Protein AF-A0A924Z5X7-F1 (afdb_monomer)

Radius of gyration: 19.56 Å; Cα contacts (8 Å, |Δi|>4): 222; chains: 1; bounding box: 70×32×40 Å

Mean predicted aligned error: 8.9 Å

Nearest PDB structures (foldseek):
  4w64-assembly1_A  TM=9.035E-01  e=1.026E-09  Acinetobacter baumannii AB0057
  4tv4-assembly1_B-2  TM=9.424E-01  e=2.338E-09  Burkholderia pseudomallei 1710b
  4tv4-assembly1_C-2  TM=9.479E-01  e=3.434E-09  Burkholderia pseudomallei 1710b
  4tv4-assembly1_A-2  TM=9.385E-01  e=3.628E-09  Burkholderia pseudomallei 1710b
  7fcf-assembly1_D  TM=8.721E-01  e=1.360E-07  Chromobacterium haemolyticum

Structure (mmCIF, N/CA/C/O backbone):
data_AF-A0A924Z5X7-F1
#
_entry.id   AF-A0A924Z5X7-F1
#
loop_
_atom_site.group_PDB
_atom_site.id
_atom_site.type_symbol
_atom_site.label_atom_id
_atom_site.label_alt_id
_atom_site.label_comp_id
_atom_site.label_asym_id
_atom_site.label_entity_id
_atom_site.label_seq_id
_atom_site.pdbx_PDB_ins_code
_atom_site.Cartn_x
_atom_site.Cartn_y
_atom_site.Cartn_z
_atom_site.occupancy
_atom_site.B_iso_or_equiv
_atom_site.auth_seq_id
_atom_site.auth_comp_id
_atom_site.auth_asym_id
_atom_site.auth_atom_id
_atom_site.pdbx_PDB_model_num
ATOM 1 N N . MET A 1 1 ? -55.134 -5.868 9.686 1.00 41.81 1 MET A N 1
ATOM 2 C CA . MET A 1 1 ? -54.488 -6.948 8.909 1.00 41.81 1 MET A CA 1
ATOM 3 C C . MET A 1 1 ? -53.255 -6.354 8.235 1.00 41.81 1 MET A C 1
ATOM 5 O O . MET A 1 1 ? -53.418 -5.429 7.451 1.00 41.81 1 MET A O 1
ATOM 9 N N . LEU A 1 2 ? -52.047 -6.784 8.615 1.00 45.84 2 LEU A N 1
ATOM 10 C CA . LEU A 1 2 ? -50.786 -6.358 7.991 1.00 45.84 2 LEU A CA 1
ATOM 11 C C . LEU A 1 2 ? -50.637 -6.995 6.600 1.00 45.84 2 LEU A C 1
ATOM 13 O O . LEU A 1 2 ? -50.974 -8.163 6.432 1.00 45.84 2 LEU A O 1
ATOM 17 N N . SER A 1 3 ? -50.031 -6.278 5.651 1.00 39.44 3 SER A N 1
ATOM 18 C CA . SER A 1 3 ? -49.254 -6.909 4.578 1.00 39.44 3 SER A CA 1
ATOM 19 C C . SER A 1 3 ? -48.003 -6.080 4.286 1.00 39.44 3 SER A C 1
ATOM 21 O O . SER A 1 3 ? -48.056 -4.907 3.930 1.00 39.44 3 SER A O 1
ATOM 23 N N . SER A 1 4 ? -46.865 -6.717 4.537 1.00 57.62 4 SER A N 1
ATOM 24 C CA . SER A 1 4 ? -45.502 -6.265 4.300 1.00 57.62 4 SER A CA 1
ATOM 25 C C . SER A 1 4 ? -44.921 -7.094 3.160 1.00 57.62 4 SER A C 1
ATOM 27 O O . SER A 1 4 ? -44.759 -8.296 3.350 1.00 57.62 4 SER A O 1
ATOM 29 N N . SER A 1 5 ? -44.577 -6.487 2.021 1.00 45.59 5 SER A N 1
ATOM 30 C CA . SER A 1 5 ? -43.643 -7.068 1.035 1.00 45.59 5 SER A CA 1
ATOM 31 C C . SER A 1 5 ? -43.534 -6.178 -0.205 1.00 45.59 5 SER A C 1
ATOM 33 O O . SER A 1 5 ? -44.489 -6.058 -0.966 1.00 45.59 5 SER A O 1
ATOM 35 N N . GLY A 1 6 ? -42.360 -5.583 -0.420 1.00 41.44 6 GLY A N 1
ATOM 36 C CA . GLY A 1 6 ? -42.055 -4.766 -1.598 1.00 41.44 6 GLY A CA 1
ATOM 37 C C . GLY A 1 6 ? -40.621 -4.245 -1.569 1.00 41.44 6 GLY A C 1
ATOM 38 O O . GLY A 1 6 ? -40.399 -3.057 -1.399 1.00 41.44 6 GLY A O 1
ATOM 39 N N . SER A 1 7 ? -39.688 -5.197 -1.630 1.00 43.56 7 SER A N 1
ATOM 40 C CA . SER A 1 7 ? -38.218 -5.140 -1.677 1.00 43.56 7 SER A CA 1
ATOM 41 C C . SER A 1 7 ? -37.539 -3.801 -1.994 1.00 43.56 7 SER A C 1
ATOM 43 O O . SER A 1 7 ? -37.806 -3.170 -3.015 1.00 43.56 7 SER A O 1
ATOM 45 N N . GLY A 1 8 ? -36.558 -3.472 -1.147 1.00 48.28 8 GLY A N 1
ATOM 46 C CA . GLY A 1 8 ? -35.698 -2.298 -1.219 1.00 48.28 8 GLY A CA 1
ATOM 47 C C . GLY A 1 8 ? -35.090 -2.044 -2.597 1.00 48.28 8 GLY A C 1
ATOM 48 O O . GLY A 1 8 ? -34.437 -2.898 -3.198 1.00 48.28 8 GLY A O 1
ATOM 49 N N . ALA A 1 9 ? -35.311 -0.821 -3.062 1.00 46.47 9 ALA A N 1
ATOM 50 C CA . ALA A 1 9 ? -34.741 -0.262 -4.266 1.00 46.47 9 ALA A CA 1
ATOM 51 C C . ALA A 1 9 ? -33.205 -0.218 -4.175 1.00 46.47 9 ALA A C 1
ATOM 53 O O . ALA A 1 9 ? -32.642 0.449 -3.313 1.00 46.47 9 ALA A O 1
ATOM 54 N N . GLY A 1 10 ? -32.545 -0.921 -5.098 1.00 46.50 10 GLY A N 1
ATOM 55 C CA . GLY A 1 10 ? -31.219 -0.568 -5.605 1.00 46.50 10 GLY A CA 1
ATOM 56 C C . GLY A 1 10 ? -30.063 -0.599 -4.606 1.00 46.50 10 GLY A C 1
ATOM 57 O O . GLY A 1 10 ? -29.457 0.434 -4.339 1.00 46.50 10 GLY A O 1
ATOM 58 N N . ALA A 1 11 ? -29.665 -1.786 -4.140 1.00 52.78 11 ALA A N 1
ATOM 59 C CA . ALA A 1 11 ? -28.345 -1.969 -3.534 1.00 52.78 11 ALA A CA 1
ATOM 60 C C . ALA A 1 11 ? -27.258 -1.854 -4.623 1.00 52.78 11 ALA A C 1
ATOM 62 O O . ALA A 1 11 ? -26.783 -2.856 -5.161 1.00 52.78 11 ALA A O 1
ATOM 63 N N . GLY A 1 12 ? -26.907 -0.623 -5.004 1.00 58.44 12 GLY A N 1
ATOM 64 C CA . GLY A 1 12 ? -25.770 -0.358 -5.878 1.00 58.44 12 GLY A CA 1
ATOM 65 C C . GLY A 1 12 ? -24.515 -0.982 -5.271 1.00 58.44 12 GLY A C 1
ATOM 66 O O . GLY A 1 12 ? -24.140 -0.661 -4.145 1.00 58.44 12 GLY A O 1
ATOM 67 N N . LYS A 1 13 ? -23.885 -1.919 -5.986 1.00 66.12 13 LYS A N 1
ATOM 68 C CA . LYS A 1 13 ? -22.605 -2.489 -5.555 1.00 66.12 13 LYS A CA 1
ATOM 69 C C . LYS A 1 13 ? -21.551 -1.391 -5.651 1.00 66.12 13 LYS A C 1
ATOM 71 O O . LYS A 1 13 ? -21.412 -0.769 -6.703 1.00 66.12 13 LYS A O 1
ATOM 76 N N . VAL A 1 14 ? -20.823 -1.149 -4.565 1.00 72.50 14 VAL A N 1
ATOM 77 C CA . VAL A 1 14 ? -19.714 -0.194 -4.581 1.00 72.50 14 VAL A CA 1
ATOM 78 C C . VAL A 1 14 ? -18.612 -0.731 -5.499 1.00 72.50 14 VAL A C 1
ATOM 80 O O . VAL A 1 14 ? -18.167 -1.867 -5.343 1.00 72.50 14 VAL A O 1
ATOM 83 N N . ASN A 1 15 ? -18.187 0.064 -6.483 1.00 76.50 15 ASN A N 1
ATOM 84 C CA . ASN A 1 15 ? -17.026 -0.260 -7.308 1.00 76.50 15 ASN A CA 1
ATOM 85 C C . ASN A 1 15 ? -15.796 0.437 -6.722 1.00 76.50 15 ASN A C 1
ATOM 87 O O . ASN A 1 15 ? -15.557 1.617 -6.993 1.00 76.50 15 ASN A O 1
ATOM 91 N N . LEU A 1 16 ? -15.048 -0.279 -5.883 1.00 83.25 16 LEU A N 1
ATOM 92 C CA . LEU A 1 16 ? -13.813 0.249 -5.318 1.00 83.25 16 LEU A CA 1
ATOM 93 C C . LEU A 1 16 ? -12.720 0.272 -6.384 1.00 83.25 16 LEU A C 1
ATOM 95 O O . LEU A 1 16 ? -12.434 -0.735 -7.030 1.00 83.25 16 LEU A O 1
ATOM 99 N N . GLN A 1 17 ? -12.109 1.440 -6.555 1.00 90.06 17 GLN A N 1
ATOM 100 C CA . GLN A 1 17 ? -10.997 1.606 -7.479 1.00 90.06 17 GLN A CA 1
ATOM 101 C C . GLN A 1 17 ? -9.732 0.916 -6.936 1.00 90.06 17 GLN A C 1
ATOM 103 O O . GLN A 1 17 ? -9.575 0.781 -5.712 1.00 90.06 17 GLN A O 1
ATOM 108 N N . PRO A 1 18 ? -8.809 0.502 -7.825 1.00 91.69 18 PRO A N 1
ATOM 109 C CA . PRO A 1 18 ? -7.471 0.097 -7.422 1.00 91.69 18 PRO A CA 1
ATOM 110 C C . PRO A 1 18 ? -6.814 1.177 -6.564 1.00 91.69 18 PRO A C 1
ATOM 112 O O . PRO A 1 18 ? -7.009 2.374 -6.780 1.00 91.69 18 PRO A O 1
ATOM 115 N N . PHE A 1 19 ? -6.011 0.759 -5.594 1.00 93.25 19 PHE A N 1
ATOM 116 C CA . PHE A 1 19 ? -5.247 1.691 -4.784 1.00 93.25 19 PHE A CA 1
ATOM 117 C C . PHE A 1 19 ? -4.044 2.181 -5.590 1.00 93.25 19 PHE A C 1
ATOM 119 O O . PHE A 1 19 ? -3.181 1.386 -5.963 1.00 93.25 19 PHE A O 1
ATOM 126 N N . GLN A 1 20 ? -4.002 3.479 -5.870 1.00 94.38 20 GLN A N 1
ATOM 127 C CA . GLN A 1 20 ? -2.961 4.101 -6.682 1.00 94.38 20 GLN A CA 1
ATOM 128 C C . GLN A 1 20 ? -2.003 4.894 -5.804 1.00 94.38 20 GLN A C 1
ATOM 130 O O . GLN A 1 20 ? -2.433 5.656 -4.936 1.00 94.38 20 GLN A O 1
ATOM 135 N N . PHE A 1 21 ? -0.704 4.732 -6.035 1.00 93.25 21 PHE A N 1
ATOM 136 C CA . PHE A 1 21 ? 0.310 5.514 -5.340 1.00 93.25 21 PHE A CA 1
ATOM 137 C C . PHE A 1 21 ? 1.532 5.773 -6.217 1.00 93.25 21 PHE A C 1
ATOM 139 O O . PHE A 1 21 ? 1.795 5.068 -7.193 1.00 93.25 21 PHE A O 1
ATOM 146 N N . MET A 1 22 ? 2.278 6.805 -5.833 1.00 93.62 22 MET A N 1
ATOM 147 C CA . MET A 1 22 ? 3.538 7.187 -6.453 1.00 93.62 22 MET A CA 1
ATOM 148 C C . MET A 1 22 ? 4.646 7.105 -5.412 1.00 93.62 22 MET A C 1
ATOM 150 O O . MET A 1 22 ? 4.450 7.503 -4.262 1.00 93.62 22 MET A O 1
ATOM 154 N N . MET A 1 23 ? 5.809 6.597 -5.801 1.00 92.12 23 MET A N 1
ATOM 155 C CA . MET A 1 23 ? 6.978 6.532 -4.928 1.00 92.12 23 M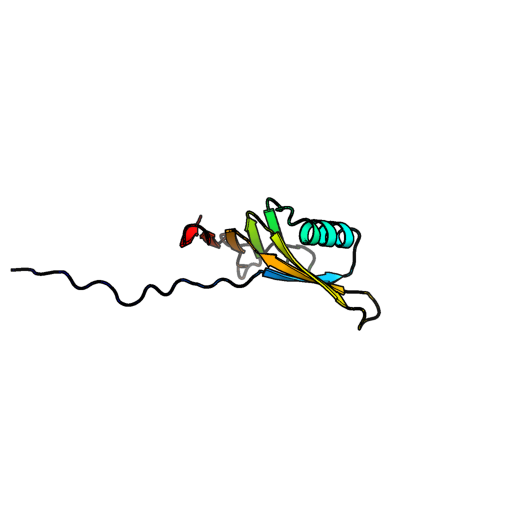ET A CA 1
ATOM 156 C C . MET A 1 23 ? 8.260 6.838 -5.701 1.00 92.12 23 MET A C 1
ATOM 158 O O . MET A 1 23 ? 8.356 6.482 -6.873 1.00 92.12 23 MET A O 1
ATOM 162 N N . PRO A 1 24 ? 9.276 7.452 -5.074 1.00 93.12 24 PRO A N 1
ATOM 163 C CA . PRO A 1 24 ? 10.599 7.523 -5.678 1.00 93.12 24 PRO A CA 1
ATOM 164 C C . PRO A 1 24 ? 11.117 6.118 -5.987 1.00 93.12 24 PRO A C 1
ATOM 166 O O . PRO A 1 24 ? 10.926 5.189 -5.191 1.00 93.12 24 PRO A O 1
ATOM 169 N N . THR A 1 25 ? 11.809 5.980 -7.115 1.00 91.69 25 THR A N 1
ATOM 170 C CA . THR A 1 25 ? 12.423 4.708 -7.497 1.00 91.69 25 THR A CA 1
ATOM 171 C C . THR A 1 25 ? 13.365 4.245 -6.394 1.00 91.69 25 THR A C 1
ATOM 173 O O . THR A 1 25 ? 14.195 5.001 -5.885 1.00 91.69 25 THR A O 1
ATOM 176 N N . SER A 1 26 ? 13.229 2.986 -5.993 1.00 92.81 26 SER A N 1
ATOM 177 C CA . SER A 1 26 ? 13.986 2.413 -4.887 1.00 92.81 26 SER A CA 1
ATOM 178 C C . SER A 1 26 ? 14.348 0.956 -5.163 1.00 92.81 26 SER A C 1
ATOM 180 O O . SER A 1 26 ? 13.963 0.360 -6.165 1.00 92.81 26 SER A O 1
ATOM 182 N N . LYS A 1 27 ? 15.045 0.319 -4.218 1.00 93.06 27 LYS A N 1
ATOM 183 C CA . LYS A 1 27 ? 15.347 -1.121 -4.285 1.00 93.06 27 LYS A CA 1
ATOM 184 C C . LYS A 1 27 ? 14.090 -2.007 -4.337 1.00 93.06 27 LYS A C 1
ATOM 186 O O . LYS A 1 27 ? 14.201 -3.188 -4.663 1.00 93.06 27 LYS A O 1
ATOM 191 N N . ALA A 1 28 ? 12.917 -1.474 -3.988 1.00 92.00 28 ALA A N 1
ATOM 192 C CA . ALA A 1 28 ? 11.650 -2.192 -4.093 1.00 92.00 28 ALA A CA 1
ATOM 193 C C . ALA A 1 28 ? 11.100 -2.225 -5.529 1.00 92.00 28 ALA A C 1
ATOM 195 O O . ALA A 1 28 ? 10.395 -3.172 -5.872 1.00 92.00 28 ALA A O 1
ATOM 196 N N . SER A 1 29 ? 11.452 -1.256 -6.377 1.00 93.00 29 SER A N 1
ATOM 197 C CA . SER A 1 29 ? 10.863 -1.072 -7.709 1.00 93.00 29 SER A CA 1
ATOM 198 C C . SER A 1 29 ? 11.003 -2.299 -8.616 1.00 93.00 29 SER A C 1
ATOM 200 O O . SER A 1 29 ? 9.983 -2.766 -9.118 1.00 93.00 29 SER A O 1
ATOM 202 N N . PRO A 1 30 ? 12.185 -2.945 -8.743 1.00 93.62 30 PRO A N 1
ATOM 203 C CA . PRO A 1 30 ? 12.313 -4.151 -9.566 1.00 93.62 30 PRO A CA 1
ATOM 204 C C . PRO A 1 30 ? 11.489 -5.334 -9.036 1.00 93.62 30 PRO A C 1
ATOM 206 O O . PRO A 1 30 ? 11.019 -6.163 -9.811 1.00 93.62 30 PRO A O 1
ATOM 209 N N . LYS A 1 31 ? 11.290 -5.417 -7.712 1.00 94.06 31 LYS A N 1
ATOM 210 C CA . LYS A 1 31 ? 10.480 -6.476 -7.090 1.00 94.06 31 LYS A CA 1
ATOM 211 C C . LYS A 1 31 ? 8.992 -6.252 -7.332 1.00 94.06 31 LYS A C 1
ATOM 213 O O . LYS A 1 31 ? 8.276 -7.212 -7.588 1.00 94.06 31 LYS A O 1
ATOM 218 N N . LEU A 1 32 ? 8.540 -5.001 -7.266 1.00 92.56 32 LEU A N 1
ATOM 219 C CA . LEU A 1 32 ? 7.158 -4.624 -7.566 1.00 92.56 32 LEU A CA 1
ATOM 220 C C . LEU A 1 32 ? 6.843 -4.812 -9.053 1.00 92.56 32 LEU A C 1
ATOM 222 O O . LEU A 1 32 ? 5.795 -5.361 -9.382 1.00 92.56 32 LEU A O 1
ATOM 226 N N . PHE A 1 33 ? 7.782 -4.450 -9.931 1.00 93.12 33 PHE A N 1
ATOM 227 C CA . PHE A 1 33 ? 7.707 -4.751 -11.358 1.00 93.12 33 PHE A CA 1
ATOM 228 C C . PHE A 1 33 ? 7.564 -6.257 -11.605 1.00 93.12 33 PHE A C 1
ATOM 230 O O . PHE A 1 33 ? 6.638 -6.676 -12.294 1.00 93.12 33 PHE A O 1
ATOM 237 N N . LEU A 1 34 ? 8.426 -7.083 -10.999 1.00 94.62 34 LEU A N 1
ATOM 238 C CA . LEU A 1 34 ? 8.358 -8.535 -11.166 1.00 94.62 34 LEU A CA 1
ATOM 239 C C . LEU A 1 34 ? 7.053 -9.118 -10.609 1.00 94.62 34 LEU A C 1
ATOM 241 O O . LEU A 1 34 ? 6.464 -9.989 -11.242 1.00 94.62 34 LEU A O 1
ATOM 245 N N . ALA A 1 35 ? 6.578 -8.636 -9.457 1.00 92.75 35 ALA A N 1
ATOM 246 C CA . ALA A 1 35 ? 5.304 -9.066 -8.882 1.00 92.75 35 ALA A CA 1
ATOM 247 C C . ALA A 1 35 ? 4.126 -8.760 -9.823 1.00 92.75 35 ALA A C 1
ATOM 249 O O . ALA A 1 35 ? 3.273 -9.620 -10.025 1.00 92.75 35 ALA A O 1
ATOM 250 N N . GLY A 1 36 ? 4.120 -7.583 -10.459 1.00 91.38 36 GLY A N 1
ATOM 251 C CA . GLY A 1 36 ? 3.125 -7.231 -11.475 1.00 91.38 36 GLY A CA 1
ATOM 252 C C . GLY A 1 36 ? 3.247 -8.070 -12.745 1.00 91.38 36 GLY A C 1
ATOM 253 O O . GLY A 1 36 ? 2.263 -8.646 -13.197 1.00 91.38 36 GLY A O 1
ATOM 254 N N . ALA A 1 37 ? 4.459 -8.211 -13.285 1.00 91.38 37 ALA A N 1
ATOM 255 C CA . ALA A 1 37 ? 4.710 -8.956 -14.520 1.00 91.38 37 ALA A CA 1
ATOM 256 C C . ALA A 1 37 ? 4.425 -10.462 -14.388 1.00 91.38 37 ALA A C 1
ATOM 258 O O . ALA A 1 37 ? 3.980 -11.095 -15.341 1.00 91.38 37 ALA A O 1
ATOM 259 N N . SER A 1 38 ? 4.673 -11.041 -13.211 1.00 93.44 38 SER A N 1
ATOM 260 C CA . SER A 1 38 ? 4.393 -12.454 -12.922 1.00 93.44 38 SER A CA 1
ATOM 261 C C . SER A 1 38 ? 2.962 -12.712 -12.444 1.00 93.44 38 SER A C 1
ATOM 263 O O . SER A 1 38 ? 2.560 -13.870 -12.343 1.00 93.44 38 SER A O 1
ATOM 265 N N . GLY A 1 39 ? 2.200 -11.665 -12.109 1.00 90.19 39 GLY A N 1
ATOM 266 C CA . GLY A 1 39 ? 0.900 -11.800 -11.451 1.00 90.19 39 GLY A CA 1
ATOM 267 C C . GLY A 1 39 ? 0.989 -12.430 -10.056 1.00 90.19 39 GLY A C 1
ATOM 268 O O . GLY A 1 39 ? 0.010 -13.007 -9.582 1.00 90.19 39 GLY A O 1
ATOM 269 N N . GLN A 1 40 ? 2.152 -12.367 -9.399 1.00 92.06 40 GLN A N 1
ATOM 270 C CA . GLN A 1 40 ? 2.341 -12.949 -8.075 1.00 92.06 40 GLN A CA 1
ATOM 271 C C . GLN A 1 40 ? 1.548 -12.151 -7.023 1.00 92.06 40 GLN A C 1
ATOM 273 O O . GLN A 1 40 ? 1.820 -10.962 -6.828 1.00 92.06 40 GLN A O 1
ATOM 278 N N . PRO A 1 41 ? 0.618 -12.785 -6.284 1.00 91.62 41 PRO A N 1
ATOM 279 C CA . PRO A 1 41 ? -0.121 -12.104 -5.233 1.00 91.62 41 PRO A CA 1
ATOM 280 C C . PRO A 1 41 ? 0.772 -11.799 -4.028 1.00 91.62 41 PRO A C 1
ATOM 282 O O . PRO A 1 41 ? 1.518 -12.645 -3.527 1.00 91.62 41 PRO A O 1
ATOM 285 N N . LEU A 1 42 ? 0.640 -10.579 -3.523 1.00 93.00 42 LEU A N 1
ATOM 286 C CA . LEU A 1 42 ? 1.183 -10.120 -2.256 1.00 93.00 42 LEU A CA 1
ATOM 287 C C . LEU A 1 42 ? 0.120 -10.332 -1.176 1.00 93.00 42 LEU A C 1
ATOM 289 O O . LEU A 1 42 ? -1.025 -9.923 -1.328 1.00 93.00 42 LEU A O 1
ATOM 293 N N . LYS A 1 43 ? 0.487 -10.944 -0.047 1.00 94.56 43 LYS A N 1
ATOM 294 C CA . LYS A 1 43 ? -0.484 -11.232 1.025 1.00 94.56 43 LYS A CA 1
ATOM 295 C C . LYS A 1 43 ? -1.136 -9.967 1.582 1.00 94.56 43 LYS A C 1
ATOM 297 O O . LYS A 1 43 ? -2.330 -9.957 1.874 1.00 94.56 43 LYS A O 1
ATOM 302 N N . THR A 1 44 ? -0.339 -8.918 1.772 1.00 94.44 44 THR A N 1
ATOM 303 C CA . THR A 1 44 ? -0.780 -7.698 2.450 1.00 94.44 44 THR A CA 1
ATOM 304 C C . THR A 1 44 ? 0.023 -6.498 1.963 1.00 94.44 44 THR A C 1
ATOM 306 O O . THR A 1 44 ? 1.238 -6.604 1.792 1.00 94.44 44 THR A O 1
ATOM 309 N N . ALA A 1 45 ? -0.637 -5.355 1.791 1.00 93.75 45 ALA A N 1
ATOM 310 C CA . ALA A 1 45 ? 0.010 -4.057 1.626 1.00 93.75 45 ALA A CA 1
ATOM 311 C C . ALA A 1 45 ? -0.565 -3.075 2.650 1.00 93.75 45 ALA A C 1
ATOM 313 O O . ALA A 1 45 ? -1.782 -2.976 2.793 1.00 93.75 45 ALA A O 1
ATOM 314 N N . THR A 1 46 ? 0.303 -2.358 3.362 1.00 95.00 46 THR A N 1
ATOM 315 C CA . THR A 1 46 ? -0.109 -1.416 4.408 1.00 95.00 46 THR A CA 1
ATOM 316 C C . THR A 1 46 ? 0.446 -0.034 4.107 1.00 95.00 46 THR A C 1
ATOM 318 O O . THR A 1 46 ? 1.663 0.145 4.072 1.00 95.00 46 THR A O 1
ATOM 321 N N . LEU A 1 47 ? -0.441 0.942 3.920 1.00 93.50 47 LEU A N 1
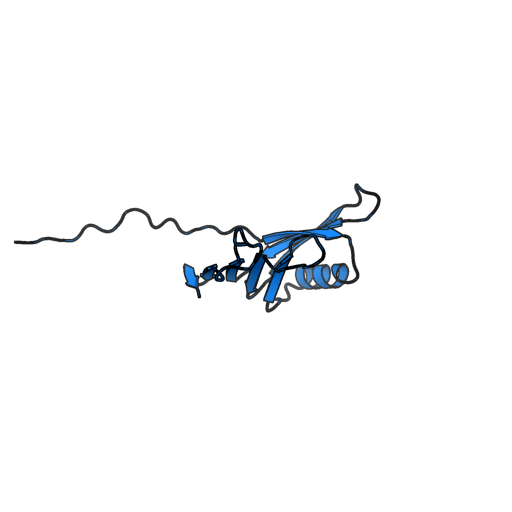ATOM 322 C CA . LEU A 1 47 ? -0.087 2.355 3.932 1.00 93.50 47 LEU A CA 1
ATOM 323 C C . LEU A 1 47 ? -0.219 2.867 5.361 1.00 93.50 47 LEU A C 1
ATOM 325 O O . LEU A 1 47 ? -1.294 2.772 5.945 1.00 93.50 47 LEU A O 1
ATOM 329 N N . THR A 1 48 ? 0.843 3.462 5.890 1.00 92.38 48 THR A N 1
ATOM 330 C CA . THR A 1 48 ? 0.823 4.116 7.198 1.00 92.38 48 THR A CA 1
ATOM 331 C C . THR A 1 48 ? 1.188 5.581 7.027 1.00 92.38 48 THR A C 1
ATOM 333 O O . THR A 1 48 ? 2.305 5.904 6.621 1.00 92.38 48 THR A O 1
ATOM 336 N N . CYS A 1 49 ? 0.267 6.471 7.377 1.00 89.44 49 CYS A N 1
ATOM 337 C CA . CYS A 1 49 ? 0.498 7.906 7.394 1.00 89.44 49 CYS A CA 1
ATOM 338 C C . CYS A 1 49 ? 0.785 8.365 8.823 1.00 89.44 49 CYS A C 1
ATOM 340 O O . CYS A 1 49 ? 0.063 8.042 9.774 1.00 89.44 49 CYS A O 1
ATOM 342 N N . ARG A 1 50 ? 1.858 9.143 8.963 1.00 88.75 50 ARG A N 1
ATOM 343 C CA . ARG A 1 50 ? 2.322 9.685 10.239 1.00 88.75 50 ARG A CA 1
ATOM 344 C C . ARG A 1 50 ? 2.309 11.202 10.205 1.00 88.75 50 ARG A C 1
ATOM 346 O O . ARG A 1 50 ? 2.580 11.805 9.170 1.00 88.75 50 ARG A O 1
ATOM 353 N N . GLN A 1 51 ? 2.003 11.804 11.344 1.00 83.06 51 GLN A N 1
ATOM 354 C CA . GLN A 1 51 ? 2.059 13.250 11.514 1.00 83.06 51 GLN A CA 1
ATOM 355 C C . GLN A 1 51 ? 3.522 13.718 11.525 1.00 83.06 51 GLN A C 1
ATOM 357 O O . GLN A 1 51 ? 4.400 13.021 12.043 1.00 83.06 51 GLN A O 1
ATOM 362 N N . SER A 1 52 ? 3.792 14.890 10.951 1.00 74.38 52 SER A N 1
ATOM 363 C CA . SER A 1 52 ? 5.117 15.509 10.990 1.00 74.38 52 SER A CA 1
ATOM 364 C C . SER A 1 52 ? 5.422 16.061 12.391 1.00 74.38 52 SER A C 1
ATOM 366 O O . SER A 1 52 ? 4.533 16.538 13.093 1.00 74.38 52 SER A O 1
ATOM 368 N N . GLY A 1 53 ? 6.687 15.988 12.819 1.00 71.62 53 GLY A N 1
ATOM 369 C CA . GLY A 1 53 ? 7.151 16.532 14.103 1.00 71.62 53 GLY A CA 1
ATOM 370 C C . GLY A 1 53 ? 7.805 15.501 15.029 1.00 71.62 53 GLY A C 1
ATOM 371 O O . GLY A 1 53 ? 7.982 14.339 14.674 1.00 71.62 53 GLY A O 1
ATOM 372 N N . GLN A 1 54 ? 8.187 15.936 16.237 1.00 60.41 54 GLN A N 1
ATOM 373 C CA . GLN A 1 54 ? 8.993 15.126 17.168 1.00 60.41 54 GLN A CA 1
ATOM 374 C C . GLN A 1 54 ? 8.272 13.900 17.744 1.00 60.41 54 GLN A C 1
ATOM 376 O O . GLN A 1 54 ? 8.918 12.944 18.164 1.00 60.41 54 GLN A O 1
ATOM 381 N N . LYS A 1 55 ? 6.936 13.900 17.754 1.00 66.44 55 LYS A N 1
ATOM 382 C CA . LYS A 1 55 ? 6.123 12.730 18.104 1.00 66.44 55 LYS A CA 1
ATOM 383 C C . LYS A 1 55 ? 5.402 12.261 16.846 1.00 66.44 55 LYS A C 1
ATOM 385 O O . LYS A 1 55 ? 4.219 12.540 16.683 1.00 66.44 55 LYS A O 1
ATOM 390 N N . ALA A 1 56 ? 6.133 11.589 15.957 1.00 70.06 56 ALA A N 1
ATOM 391 C CA . ALA A 1 56 ? 5.585 10.997 14.740 1.00 70.06 56 ALA A CA 1
ATOM 392 C C . ALA A 1 56 ? 4.568 9.906 15.107 1.00 70.06 56 ALA A C 1
ATOM 394 O O . ALA A 1 56 ? 4.930 8.772 15.417 1.00 70.06 56 ALA A O 1
ATOM 395 N N . ARG A 1 57 ? 3.288 10.275 15.127 1.00 79.75 57 ARG A N 1
ATOM 396 C CA . ARG A 1 57 ? 2.178 9.383 15.468 1.00 79.75 57 ARG A CA 1
ATOM 397 C C . ARG A 1 57 ? 1.453 8.947 14.212 1.00 79.75 57 ARG A C 1
ATOM 399 O O . ARG A 1 57 ? 1.274 9.743 13.292 1.00 79.75 57 ARG A O 1
ATOM 406 N N . GLU A 1 58 ? 1.045 7.688 14.192 1.00 85.38 58 GLU A N 1
ATOM 407 C CA . GLU A 1 58 ? 0.243 7.107 13.119 1.00 85.38 58 GLU A CA 1
ATOM 408 C C . GLU A 1 58 ? -1.204 7.571 13.277 1.00 85.38 58 GLU A C 1
ATOM 410 O O . GLU A 1 58 ? -1.842 7.279 14.287 1.00 85.38 58 GLU A O 1
ATOM 415 N N . PHE A 1 59 ? -1.699 8.333 12.301 1.00 87.50 59 PHE A N 1
ATOM 416 C CA . PHE A 1 59 ? -3.075 8.845 12.312 1.00 87.50 59 PHE A CA 1
ATOM 417 C C . 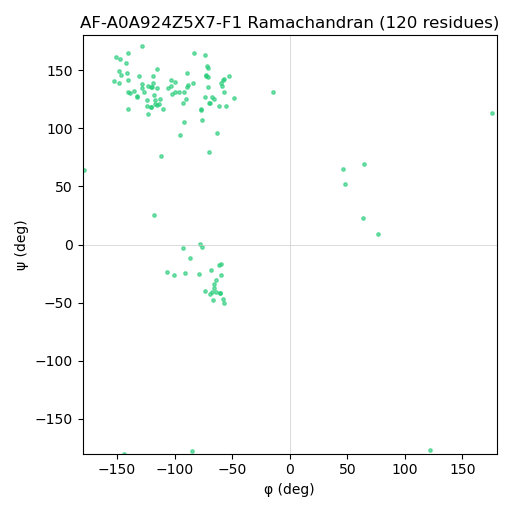PHE A 1 59 ? -3.968 8.118 11.307 1.00 87.50 59 PHE A C 1
ATOM 419 O O . PHE A 1 59 ? -5.183 8.111 11.458 1.00 87.50 59 PHE A O 1
ATOM 426 N N . LEU A 1 60 ? -3.376 7.518 10.273 1.00 89.81 60 LEU A N 1
ATOM 427 C CA . LEU A 1 60 ? -4.095 6.766 9.258 1.00 89.81 60 LEU A CA 1
ATOM 428 C C . LEU A 1 60 ? -3.291 5.529 8.889 1.00 89.81 60 LEU A C 1
ATOM 430 O O . LEU A 1 60 ? -2.100 5.612 8.586 1.00 89.81 60 LEU A O 1
ATOM 434 N N . LYS A 1 61 ? -3.970 4.391 8.870 1.00 93.94 61 LYS A N 1
ATOM 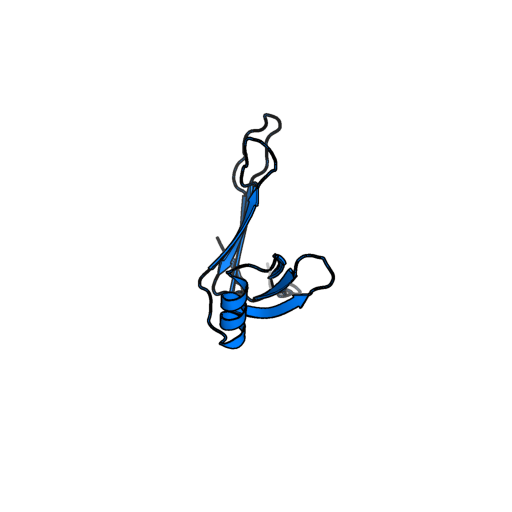435 C CA . LYS A 1 61 ? -3.443 3.132 8.376 1.00 93.94 61 LYS A CA 1
ATOM 436 C C . LYS A 1 61 ? -4.469 2.487 7.454 1.00 93.94 61 LYS A C 1
ATOM 438 O O . LYS A 1 61 ? -5.636 2.355 7.804 1.00 93.94 61 LYS A O 1
ATOM 443 N N . ILE A 1 62 ? -4.031 2.121 6.256 1.00 94.38 62 ILE A N 1
ATOM 444 C CA . ILE A 1 62 ? -4.845 1.425 5.260 1.00 94.38 62 ILE A CA 1
ATOM 445 C C . ILE A 1 62 ? -4.200 0.072 5.016 1.00 94.38 62 ILE A C 1
ATOM 447 O O . ILE A 1 62 ? -3.042 0.011 4.607 1.00 94.38 62 ILE A O 1
ATOM 451 N N . THR A 1 63 ? -4.933 -1.009 5.254 1.00 95.69 63 THR A N 1
ATOM 452 C CA . THR A 1 63 ? -4.461 -2.376 5.030 1.00 95.69 63 THR A CA 1
ATOM 453 C C . THR A 1 63 ? -5.255 -3.028 3.906 1.00 95.69 63 THR A C 1
ATOM 455 O O . THR A 1 63 ? -6.472 -3.172 3.989 1.00 95.69 63 THR A O 1
ATOM 458 N N . LEU A 1 64 ? -4.542 -3.441 2.863 1.00 95.25 64 LEU A N 1
ATOM 459 C CA . LEU A 1 64 ? -5.046 -4.177 1.710 1.00 95.25 64 LEU A CA 1
ATOM 460 C C . LEU A 1 64 ? -4.655 -5.651 1.845 1.00 95.25 64 LEU A C 1
ATOM 462 O O . LEU A 1 64 ? -3.509 -5.944 2.190 1.00 95.25 64 LEU A O 1
ATOM 466 N N . SER A 1 65 ? -5.578 -6.571 1.564 1.00 95.25 65 SER A N 1
ATOM 467 C CA . SER A 1 65 ? -5.330 -8.026 1.578 1.00 95.25 65 SER A CA 1
ATOM 468 C C . SER A 1 65 ? -5.486 -8.636 0.186 1.00 95.25 65 SER A C 1
ATOM 470 O O . SER A 1 65 ? -6.261 -8.121 -0.622 1.00 95.25 65 SER A O 1
ATOM 472 N N . ASP A 1 66 ? -4.746 -9.723 -0.065 1.00 94.06 66 ASP A N 1
ATOM 473 C CA . ASP A 1 66 ? -4.637 -10.414 -1.361 1.00 94.06 66 ASP A CA 1
ATOM 474 C C . ASP A 1 66 ? -4.415 -9.430 -2.516 1.00 94.06 66 ASP A C 1
ATOM 476 O O . ASP A 1 66 ? -5.258 -9.218 -3.389 1.00 94.06 66 ASP A O 1
ATOM 480 N N . VAL A 1 67 ? -3.268 -8.768 -2.459 1.00 95.25 67 VAL A N 1
ATOM 481 C CA . VAL A 1 67 ? -2.925 -7.642 -3.312 1.00 95.25 67 VAL A CA 1
ATOM 482 C C . VAL A 1 67 ? -2.248 -8.120 -4.591 1.00 95.25 67 VAL A C 1
ATOM 484 O O . VAL A 1 67 ? -1.326 -8.929 -4.554 1.00 95.25 67 VAL A O 1
ATOM 487 N N . LEU A 1 68 ? -2.652 -7.561 -5.725 1.00 94.88 68 LEU A N 1
ATOM 488 C CA . LEU A 1 68 ? -2.001 -7.738 -7.018 1.00 94.88 68 LEU A CA 1
ATOM 489 C C . LEU A 1 68 ? -1.557 -6.383 -7.555 1.00 94.88 68 LEU A C 1
ATOM 491 O O . LEU A 1 68 ? -2.320 -5.418 -7.524 1.00 94.88 68 LEU A O 1
ATOM 495 N N . VAL A 1 69 ? -0.334 -6.315 -8.076 1.00 94.75 69 VAL A N 1
ATOM 496 C CA . VAL A 1 69 ? 0.134 -5.135 -8.808 1.00 94.75 69 VAL A CA 1
ATOM 497 C C . VAL A 1 69 ? -0.505 -5.178 -10.194 1.00 94.75 69 VAL A C 1
ATOM 499 O O . VAL A 1 69 ? -0.146 -6.017 -11.014 1.00 94.75 69 VAL A O 1
ATOM 502 N N . SER A 1 70 ? -1.485 -4.310 -10.435 1.00 93.06 70 SER A N 1
ATOM 503 C CA . SER A 1 70 ? -2.256 -4.278 -11.684 1.00 93.06 70 SER A CA 1
ATOM 504 C C . SER A 1 70 ? -1.653 -3.355 -12.738 1.00 93.06 70 SER A C 1
ATOM 506 O O . SER A 1 70 ? -1.862 -3.569 -13.929 1.00 93.06 70 SER A O 1
ATOM 508 N N . SER A 1 71 ? -0.874 -2.356 -12.323 1.00 93.56 71 SER A N 1
ATOM 509 C CA . SER A 1 71 ? -0.084 -1.531 -13.234 1.00 93.56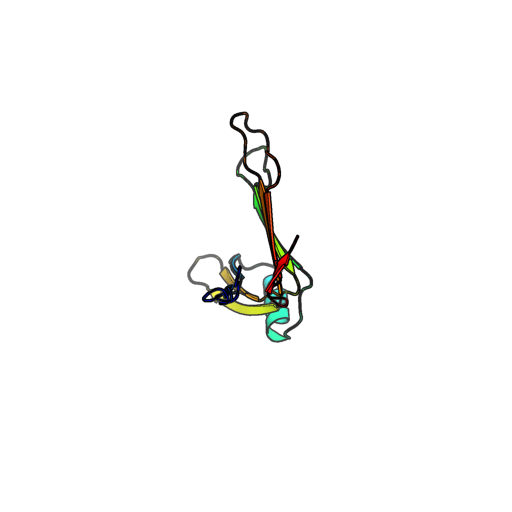 71 SER A CA 1
ATOM 510 C C . SER A 1 71 ? 1.220 -1.096 -12.579 1.00 93.56 71 SER A C 1
ATOM 512 O O . SER A 1 71 ? 1.260 -0.825 -11.377 1.00 93.56 71 SER A O 1
ATOM 514 N N . PHE A 1 72 ? 2.269 -0.984 -13.388 1.00 93.75 72 PHE A N 1
ATOM 515 C CA . PHE A 1 72 ? 3.560 -0.433 -12.999 1.00 93.75 72 PHE A CA 1
ATOM 516 C C . PHE A 1 72 ? 4.079 0.442 -14.141 1.00 93.75 72 PHE A C 1
ATOM 518 O O . PHE A 1 72 ? 4.105 0.000 -15.289 1.00 93.75 72 PHE A O 1
ATOM 525 N N . GLY A 1 73 ? 4.501 1.663 -13.831 1.00 93.00 73 GLY A N 1
ATOM 526 C CA . GLY A 1 73 ? 5.162 2.553 -14.779 1.00 93.00 73 GLY A CA 1
ATOM 527 C C . GLY A 1 73 ? 6.159 3.453 -14.066 1.00 93.00 73 GLY A C 1
ATOM 528 O O . GLY A 1 73 ? 5.951 3.804 -12.910 1.00 93.00 73 GLY A O 1
ATOM 529 N N . THR A 1 74 ? 7.228 3.840 -14.754 1.00 92.44 74 THR A N 1
ATOM 530 C CA . THR A 1 74 ? 8.247 4.748 -14.216 1.00 92.44 74 THR A CA 1
ATOM 531 C C . THR A 1 74 ? 8.263 6.020 -15.057 1.00 92.44 74 THR A C 1
ATOM 533 O O . THR A 1 74 ? 8.412 5.958 -16.276 1.00 92.44 74 THR A O 1
ATOM 536 N N . SER A 1 75 ? 8.096 7.167 -14.402 1.00 89.81 75 SER A N 1
ATOM 537 C CA . SER A 1 75 ? 8.235 8.508 -14.978 1.00 89.81 75 SER A CA 1
ATOM 538 C C . SER A 1 75 ? 9.608 9.075 -14.612 1.00 89.81 75 SER A C 1
ATOM 540 O O . SER A 1 75 ? 10.087 8.910 -13.487 1.00 89.81 75 SER A O 1
ATOM 542 N N . SER A 1 76 ? 10.247 9.756 -15.564 1.00 85.44 76 SER A N 1
ATOM 543 C CA . SER A 1 76 ? 11.536 10.436 -15.379 1.00 85.44 76 SER A CA 1
ATOM 544 C C . SER A 1 76 ? 11.428 11.944 -15.600 1.00 85.44 76 SER A C 1
ATOM 546 O O . SER A 1 76 ? 12.409 12.590 -15.956 1.00 85.44 76 SER A O 1
ATOM 548 N N . ASP A 1 77 ? 10.239 12.512 -15.399 1.00 78.19 77 ASP A N 1
ATOM 549 C CA . ASP A 1 77 ? 9.954 13.925 -15.696 1.00 78.19 77 ASP A CA 1
ATOM 550 C C . ASP A 1 77 ? 10.547 14.880 -14.640 1.00 78.19 77 ASP A C 1
ATOM 552 O O . ASP A 1 77 ? 10.435 16.101 -14.742 1.00 78.19 77 ASP A O 1
ATOM 556 N N . THR A 1 78 ? 11.189 14.326 -13.606 1.00 76.00 78 THR A N 1
ATOM 557 C CA . THR A 1 78 ? 11.864 15.058 -12.529 1.00 76.00 78 THR A CA 1
ATOM 558 C C . THR A 1 78 ? 13.301 14.561 -12.355 1.00 76.00 78 THR A C 1
ATOM 560 O O . THR A 1 78 ? 13.693 13.544 -12.924 1.00 76.00 78 THR A O 1
ATOM 563 N N . SER A 1 79 ? 14.104 15.255 -11.540 1.00 80.69 79 SER A N 1
ATOM 564 C CA . SER A 1 79 ? 15.503 14.882 -11.276 1.00 80.69 79 SER A CA 1
ATOM 565 C C . SER A 1 79 ? 15.678 13.500 -10.627 1.00 80.69 79 SER A C 1
ATOM 567 O O . SER A 1 79 ? 16.780 12.953 -10.664 1.00 80.69 79 SER A O 1
ATOM 569 N N . VAL A 1 80 ? 14.615 12.927 -10.048 1.00 85.75 80 VAL A N 1
ATOM 570 C CA . VAL A 1 80 ? 14.595 11.576 -9.475 1.00 85.75 80 VAL A CA 1
ATOM 571 C C . VAL A 1 80 ? 13.469 10.772 -10.134 1.00 85.75 80 VAL A C 1
ATOM 573 O O . VAL A 1 80 ? 12.320 11.202 -10.072 1.00 85.75 80 VAL A O 1
ATOM 576 N N . PRO A 1 81 ? 13.741 9.597 -10.731 1.00 89.88 81 PRO A N 1
ATOM 577 C CA . PRO A 1 81 ? 12.689 8.771 -11.317 1.00 89.88 81 PRO A CA 1
ATOM 578 C C . PRO A 1 81 ? 11.622 8.371 -10.286 1.00 89.88 81 PRO A C 1
ATOM 580 O O . PRO A 1 81 ? 11.946 7.972 -9.161 1.00 89.88 81 PRO A O 1
ATOM 583 N N . VAL A 1 82 ? 10.350 8.447 -10.671 1.00 93.94 82 VAL A N 1
ATOM 584 C CA . VAL A 1 82 ? 9.191 8.141 -9.822 1.00 93.94 82 VAL A CA 1
ATOM 585 C C . VAL A 1 82 ? 8.422 6.971 -10.417 1.00 93.94 82 VAL A C 1
ATOM 587 O O . VAL A 1 82 ? 8.037 7.002 -11.583 1.00 93.94 82 VAL A O 1
ATOM 590 N N . ASP A 1 83 ? 8.148 5.963 -9.600 1.00 93.69 83 ASP A N 1
ATOM 591 C CA . ASP A 1 83 ? 7.285 4.850 -9.969 1.00 93.69 83 ASP A CA 1
ATOM 592 C C . ASP A 1 83 ? 5.828 5.164 -9.633 1.00 93.69 83 ASP A C 1
ATOM 594 O O . ASP A 1 83 ? 5.512 5.662 -8.550 1.00 93.69 83 ASP A O 1
ATOM 598 N N . GLN A 1 84 ? 4.938 4.825 -10.557 1.00 94.31 84 GLN A N 1
ATOM 599 C CA . GLN A 1 84 ? 3.490 4.886 -10.430 1.00 94.31 84 GLN A CA 1
ATOM 600 C C . GLN A 1 84 ? 2.935 3.463 -10.447 1.00 94.31 84 GLN A C 1
ATOM 602 O O . GLN A 1 84 ? 3.199 2.687 -11.372 1.00 94.31 84 GLN A O 1
ATOM 607 N N . LEU A 1 85 ? 2.161 3.115 -9.420 1.00 94.31 85 LEU A N 1
ATOM 608 C CA . LEU A 1 85 ? 1.628 1.770 -9.246 1.00 94.31 85 LEU A CA 1
ATOM 609 C C . LEU A 1 85 ? 0.130 1.796 -8.964 1.00 94.31 85 LEU A C 1
ATOM 611 O O . LEU A 1 85 ? -0.358 2.658 -8.231 1.00 94.31 85 LEU A O 1
ATOM 615 N N . SER A 1 86 ? -0.566 0.7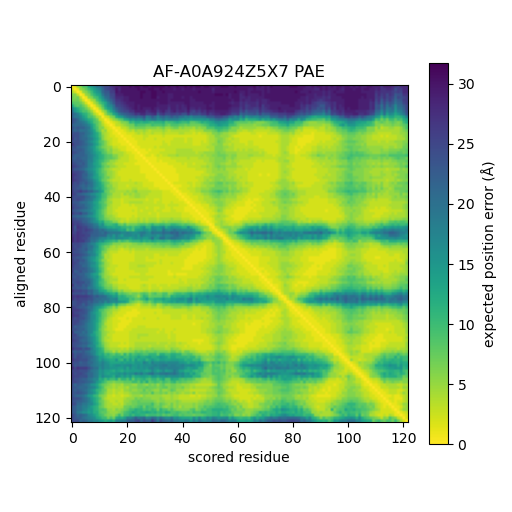86 -9.483 1.00 95.56 86 SER A N 1
ATOM 616 C CA . SER A 1 86 ? -1.936 0.451 -9.089 1.00 95.56 86 SER A CA 1
ATOM 617 C C . SER A 1 86 ? -1.959 -0.919 -8.423 1.00 95.56 86 SER A C 1
ATOM 619 O O . SER A 1 86 ? -1.357 -1.874 -8.919 1.00 95.56 86 SER A O 1
ATOM 621 N N . LEU A 1 87 ? -2.670 -1.016 -7.303 1.00 95.12 87 LEU A N 1
ATOM 622 C CA . LEU A 1 87 ? -2.858 -2.239 -6.533 1.00 95.12 87 LEU A CA 1
ATOM 623 C C . LEU A 1 87 ? -4.332 -2.646 -6.546 1.00 95.12 87 LEU A C 1
ATOM 625 O O . LEU A 1 87 ? -5.199 -1.912 -6.069 1.00 95.12 87 LEU A O 1
ATOM 629 N N . SER A 1 88 ? -4.614 -3.837 -7.053 1.00 94.38 88 SER A N 1
ATOM 630 C CA . SER A 1 88 ? -5.905 -4.508 -6.892 1.00 94.38 88 SER A CA 1
ATOM 631 C C . SER A 1 88 ? -5.888 -5.346 -5.612 1.00 94.38 88 SER A C 1
ATOM 633 O O . SER A 1 88 ? -4.836 -5.842 -5.226 1.00 94.38 88 SER A O 1
ATOM 635 N N . TYR A 1 89 ? -7.026 -5.492 -4.934 1.00 94.50 89 TYR A N 1
ATOM 636 C CA . TYR A 1 89 ? -7.121 -6.152 -3.625 1.00 94.50 89 TYR A CA 1
ATOM 637 C C . TYR A 1 89 ? -8.492 -6.805 -3.430 1.00 94.50 89 TYR A C 1
ATOM 639 O O . TYR A 1 89 ? -9.460 -6.451 -4.105 1.00 94.50 89 TYR A O 1
ATOM 647 N N . THR A 1 90 ? -8.591 -7.744 -2.487 1.00 92.25 90 THR A N 1
ATOM 648 C CA . THR A 1 90 ? -9.859 -8.419 -2.143 1.00 92.25 90 THR A CA 1
ATOM 649 C C . THR A 1 90 ? -10.509 -7.852 -0.887 1.00 92.25 90 THR A C 1
ATOM 651 O O . THR A 1 90 ? -11.727 -7.923 -0.747 1.00 92.25 90 THR A O 1
ATOM 654 N N . LYS A 1 91 ? -9.721 -7.269 0.021 1.00 92.31 91 LYS A N 1
ATOM 655 C CA . LYS A 1 91 ? -10.194 -6.631 1.253 1.00 92.31 91 LYS A CA 1
ATOM 656 C C . LYS A 1 91 ? -9.398 -5.360 1.521 1.00 92.31 91 LYS A C 1
ATOM 658 O O . LYS A 1 91 ? -8.186 -5.334 1.312 1.00 92.31 91 LYS A O 1
ATOM 663 N N . ILE A 1 92 ? -10.086 -4.336 2.010 1.00 93.62 92 ILE A N 1
ATOM 664 C CA . ILE A 1 92 ? -9.507 -3.063 2.439 1.00 93.62 92 ILE A CA 1
ATOM 665 C C . ILE A 1 92 ? -9.992 -2.726 3.844 1.00 93.62 92 ILE A C 1
ATOM 667 O O . ILE A 1 92 ? -11.161 -2.923 4.163 1.00 93.62 92 ILE A O 1
ATOM 671 N N . VAL A 1 93 ? -9.095 -2.229 4.686 1.00 94.31 93 VAL A N 1
ATOM 672 C CA . VAL A 1 93 ? -9.388 -1.794 6.053 1.00 94.31 93 VAL A CA 1
ATOM 673 C C . VAL A 1 93 ? -8.757 -0.429 6.272 1.00 94.31 93 VAL A C 1
ATOM 675 O O . VAL A 1 93 ? -7.561 -0.267 6.049 1.00 94.31 93 VAL A O 1
ATOM 678 N N . TYR A 1 94 ? -9.558 0.527 6.726 1.00 92.56 94 TYR A N 1
ATOM 679 C CA . TYR A 1 94 ? -9.133 1.841 7.180 1.00 92.56 94 TYR A CA 1
ATOM 680 C C . TYR A 1 94 ? -9.129 1.869 8.703 1.00 92.56 94 TYR A C 1
ATOM 682 O O . TYR A 1 94 ? -10.118 1.522 9.344 1.00 92.56 94 TYR A O 1
ATOM 690 N N . GLU A 1 95 ? -8.022 2.321 9.268 1.00 93.25 95 GLU A N 1
ATOM 691 C CA . GL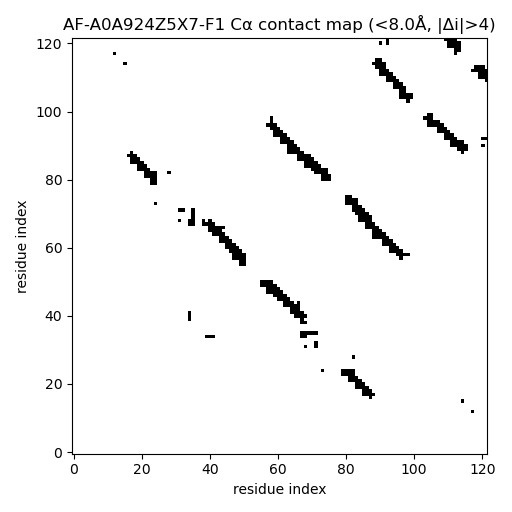U A 1 95 ? -7.859 2.639 10.678 1.00 93.25 95 GLU A CA 1
ATOM 692 C C . GLU A 1 95 ? -7.474 4.117 10.756 1.00 93.25 95 GLU A C 1
ATOM 694 O O . GLU A 1 95 ? -6.454 4.528 10.199 1.00 93.25 95 GLU A O 1
ATOM 699 N N . PHE A 1 96 ? -8.300 4.925 11.411 1.00 90.69 96 PHE A N 1
ATOM 700 C CA . PHE A 1 96 ? -8.060 6.350 11.595 1.00 90.69 96 PHE A CA 1
ATOM 701 C C . PHE A 1 96 ? -8.069 6.700 13.076 1.00 90.69 96 PHE A C 1
ATOM 703 O O . PHE A 1 96 ? -8.950 6.279 13.823 1.00 90.69 96 PHE A O 1
ATOM 710 N N . THR A 1 97 ? -7.107 7.515 13.483 1.00 87.81 97 THR A N 1
ATOM 711 C CA . THR A 1 97 ? -6.961 7.979 14.858 1.00 87.81 97 THR A CA 1
ATOM 712 C C . THR A 1 97 ? -6.987 9.498 14.852 1.00 87.81 97 THR A C 1
ATOM 714 O O . THR A 1 97 ? -6.064 10.134 14.339 1.00 87.81 97 THR A O 1
ATOM 717 N N . SER A 1 98 ? -8.035 10.097 15.421 1.00 83.56 98 SER A N 1
ATOM 718 C CA . SER A 1 98 ? -8.084 11.545 15.619 1.00 83.56 98 SER A CA 1
ATOM 719 C C . SER A 1 98 ? -7.110 11.973 16.718 1.00 83.56 98 SER A C 1
ATOM 721 O O . SER A 1 98 ? -6.782 11.221 17.639 1.00 83.56 98 SER A O 1
ATOM 723 N N . GLN A 1 99 ? -6.632 13.210 16.621 1.00 78.12 99 GLN A N 1
ATOM 724 C CA . GLN A 1 99 ? -5.880 13.852 17.690 1.00 78.12 99 GLN A CA 1
ATOM 725 C C . GLN A 1 99 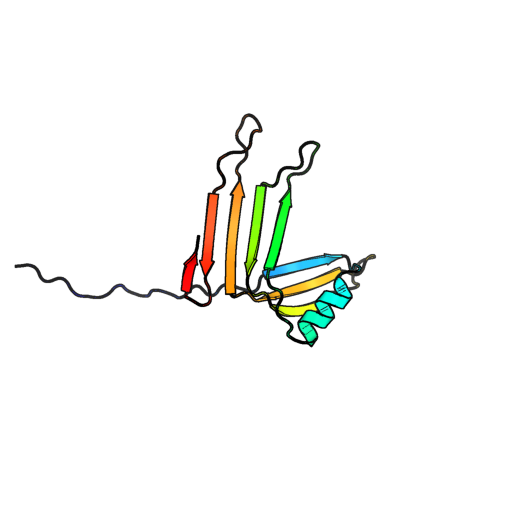? -6.841 14.706 18.518 1.00 78.12 99 GLN A C 1
ATOM 727 O O . GLN A 1 99 ? -7.617 15.487 17.967 1.00 78.12 99 GLN A O 1
ATOM 732 N N . LYS A 1 100 ? -6.791 14.565 19.841 1.00 77.50 100 LYS A N 1
ATOM 733 C CA . LYS A 1 100 ? -7.544 15.414 20.767 1.00 77.50 100 LYS A CA 1
ATOM 734 C C . LYS A 1 100 ? -6.917 16.808 20.851 1.00 77.50 100 LYS A C 1
ATOM 736 O O . LYS A 1 100 ? -5.749 17.000 20.513 1.00 77.50 100 LYS A O 1
ATOM 741 N N . ALA A 1 101 ? -7.676 17.777 21.363 1.00 73.94 101 ALA A N 1
ATOM 742 C CA . ALA A 1 101 ? -7.207 19.155 21.554 1.00 73.94 101 ALA A CA 1
ATOM 743 C C . ALA A 1 101 ? -5.987 19.264 22.494 1.00 73.94 101 ALA A C 1
ATOM 745 O O . ALA A 1 101 ? -5.177 20.174 22.348 1.00 73.94 101 ALA A O 1
ATOM 746 N N . ASP A 1 102 ? -5.820 18.312 23.417 1.00 75.94 102 ASP A N 1
ATOM 747 C CA . ASP A 1 102 ? -4.655 18.192 24.309 1.00 75.94 102 ASP A CA 1
ATOM 748 C C . ASP A 1 102 ? -3.411 17.592 23.618 1.00 75.94 102 ASP A C 1
ATOM 750 O O . ASP A 1 102 ? -2.360 17.391 24.230 1.00 75.94 102 ASP A O 1
ATOM 754 N N . GLY A 1 103 ? -3.529 17.273 22.330 1.00 68.88 103 GLY A N 1
ATOM 755 C CA . GLY A 1 103 ? -2.482 16.670 21.538 1.00 68.88 103 GLY A CA 1
ATOM 756 C C . GLY A 1 103 ? -2.282 15.178 21.792 1.00 68.88 103 GLY A C 1
ATOM 757 O O . GLY A 1 103 ? -1.296 14.656 21.277 1.00 68.88 103 GLY A O 1
ATOM 758 N N . SER A 1 104 ? -3.140 14.474 22.543 1.00 76.31 104 SER A N 1
ATOM 759 C CA . SER A 1 104 ? -3.166 13.005 22.702 1.00 76.31 104 SER A CA 1
ATOM 760 C C . SER A 1 104 ? -3.923 12.307 21.553 1.00 76.31 104 SER A C 1
ATOM 762 O O . SER A 1 104 ? -4.585 12.967 20.754 1.00 76.31 104 SER A O 1
ATOM 764 N N . LEU A 1 105 ? -3.754 10.987 21.399 1.00 74.06 105 LEU A N 1
ATOM 765 C CA . LEU A 1 105 ? -4.503 10.202 20.407 1.00 74.06 105 LEU A CA 1
ATOM 766 C C . LEU A 1 105 ? -5.867 9.810 20.977 1.00 74.06 105 LEU A C 1
ATOM 768 O O . LEU A 1 105 ? -5.972 9.437 22.147 1.00 74.06 105 LEU A O 1
ATOM 772 N N . ASP A 1 106 ? -6.897 9.897 20.148 1.00 81.94 106 ASP A N 1
ATOM 773 C CA . ASP A 1 106 ? -8.225 9.394 20.467 1.00 81.94 106 ASP A CA 1
ATOM 774 C C . ASP A 1 106 ? -8.357 7.896 20.156 1.00 81.94 106 ASP A C 1
ATOM 776 O O . ASP A 1 106 ? -7.402 7.227 19.758 1.00 81.94 106 ASP A O 1
ATOM 780 N N . THR A 1 107 ? -9.552 7.356 20.373 1.00 84.44 107 THR A N 1
ATOM 781 C CA . THR A 1 107 ? -9.891 5.986 19.986 1.00 84.44 107 THR A CA 1
ATOM 782 C C . THR A 1 107 ? -9.741 5.767 18.479 1.00 84.44 107 THR A C 1
ATOM 784 O O . THR A 1 107 ? -10.095 6.617 17.662 1.00 84.44 107 THR A O 1
ATOM 787 N N . ILE A 1 108 ? -9.192 4.606 18.116 1.00 86.75 108 ILE A N 1
ATOM 788 C CA . ILE A 1 108 ? -9.048 4.197 16.719 1.00 86.75 108 ILE A CA 1
ATOM 789 C C . ILE A 1 108 ? -10.441 3.899 16.168 1.00 86.75 108 ILE A C 1
ATOM 791 O O . ILE A 1 108 ? -11.141 3.018 16.668 1.00 86.75 108 ILE A O 1
ATOM 795 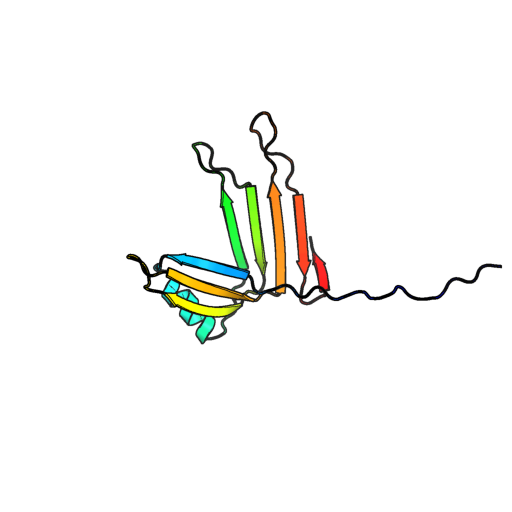N N . VAL A 1 109 ? -10.814 4.602 15.106 1.00 90.31 109 VAL A N 1
ATOM 796 C CA . VAL A 1 109 ? -12.002 4.307 14.310 1.00 90.31 109 VAL A CA 1
ATOM 797 C C . VAL A 1 109 ? -11.585 3.392 13.169 1.00 90.31 109 VAL A C 1
ATOM 799 O O . VAL A 1 109 ? -10.718 3.742 12.366 1.00 90.31 109 VAL A O 1
ATOM 802 N N . LYS A 1 110 ? -12.199 2.210 13.101 1.00 92.38 110 LYS A N 1
ATOM 803 C CA . LYS A 1 110 ? -11.891 1.186 12.103 1.00 92.38 110 LYS A CA 1
ATOM 804 C C . LYS A 1 110 ? -13.112 0.872 11.251 1.00 92.38 110 LYS A C 1
ATOM 806 O O . LYS A 1 110 ? -14.207 0.702 11.778 1.00 92.38 110 LYS A O 1
ATOM 811 N N . ALA A 1 111 ? -12.909 0.766 9.944 1.00 91.44 111 ALA A N 1
ATOM 812 C CA . ALA A 1 111 ? -13.915 0.292 9.004 1.00 91.44 111 ALA A CA 1
ATOM 813 C C . ALA A 1 111 ? -13.239 -0.435 7.842 1.00 91.44 111 ALA A C 1
ATOM 815 O O . ALA A 1 111 ? -12.222 0.024 7.325 1.00 91.44 111 ALA A O 1
ATOM 816 N N . GLY A 1 112 ? -13.806 -1.551 7.396 1.00 91.12 112 GLY A N 1
ATOM 817 C CA . GLY A 1 112 ? -13.290 -2.282 6.249 1.00 91.12 112 GLY A CA 1
ATOM 818 C C . GLY A 1 112 ? -14.382 -2.841 5.354 1.00 91.12 112 GLY A C 1
ATOM 819 O O . GLY A 1 112 ? -15.553 -2.929 5.729 1.00 91.12 112 GLY A O 1
ATOM 820 N N . TRP A 1 113 ? -13.974 -3.239 4.156 1.00 90.88 113 TRP A N 1
ATOM 821 C CA . TRP A 1 113 ? -14.830 -3.884 3.177 1.00 90.88 113 TRP A CA 1
ATOM 822 C C . TRP A 1 113 ? -14.125 -5.082 2.550 1.00 90.88 113 TRP A C 1
ATOM 824 O O . TRP A 1 113 ? -12.981 -4.994 2.100 1.00 90.88 113 TRP A O 1
ATOM 834 N N . ASP A 1 114 ? -14.840 -6.199 2.490 1.00 89.19 114 ASP A N 1
ATOM 835 C CA . ASP A 1 114 ? -14.478 -7.379 1.719 1.00 89.19 114 ASP A CA 1
ATOM 836 C C . ASP A 1 114 ? -15.128 -7.248 0.338 1.00 89.19 114 ASP A C 1
ATOM 838 O O . ASP A 1 114 ? -16.341 -7.396 0.183 1.00 89.19 114 ASP A O 1
ATOM 842 N N . VAL A 1 115 ? -14.311 -6.934 -0.666 1.00 85.88 115 VAL A N 1
ATOM 843 C CA . VAL A 1 115 ? -14.724 -6.747 -2.063 1.00 85.88 115 VAL A CA 1
ATOM 844 C C . VAL A 1 115 ? -15.229 -8.057 -2.651 1.00 85.88 115 VAL A C 1
ATOM 846 O O . VAL A 1 115 ? -16.207 -8.066 -3.396 1.00 85.88 115 VAL A O 1
ATOM 849 N N . LYS A 1 116 ? -14.601 -9.179 -2.284 1.00 80.06 116 LYS A N 1
ATOM 850 C CA . LYS A 1 116 ? -14.946 -10.502 -2.811 1.00 80.06 116 LYS A CA 1
ATOM 851 C C . LYS A 1 116 ? -16.309 -10.968 -2.309 1.00 80.06 116 LYS A C 1
ATOM 853 O O . LYS A 1 116 ? -17.093 -11.513 -3.080 1.00 80.06 116 LYS A O 1
ATOM 858 N N . ALA A 1 117 ? -16.594 -10.754 -1.029 1.00 84.62 117 ALA A N 1
ATOM 859 C CA . ALA A 1 117 ? -17.880 -11.103 -0.433 1.00 84.62 117 ALA A CA 1
ATOM 860 C C . ALA A 1 117 ? -18.900 -9.956 -0.450 1.00 84.62 117 ALA A C 1
ATOM 862 O O . ALA A 1 117 ? -20.034 -10.157 -0.019 1.00 84.62 117 ALA A O 1
ATOM 863 N N . ASN A 1 118 ? -18.504 -8.777 -0.938 1.00 81.69 118 ASN A N 1
ATOM 864 C CA . ASN A 1 118 ? -19.306 -7.559 -0.988 1.00 81.69 118 ASN A CA 1
ATOM 865 C C . ASN A 1 118 ? -20.003 -7.255 0.351 1.00 81.69 118 ASN A C 1
ATOM 867 O O . ASN A 1 118 ? -21.223 -7.080 0.406 1.00 81.69 118 ASN A O 1
ATOM 871 N N . LYS A 1 119 ? -19.222 -7.246 1.437 1.00 85.38 119 LYS A N 1
ATOM 872 C CA . LYS A 1 119 ? -19.717 -7.045 2.805 1.00 85.38 119 LYS A CA 1
ATOM 873 C C . LYS A 1 119 ? -18.755 -6.208 3.639 1.00 85.38 119 LYS A C 1
ATOM 875 O O . LYS A 1 119 ? -17.549 -6.204 3.384 1.00 85.38 119 LYS A O 1
ATOM 880 N N . ALA A 1 120 ? -19.286 -5.569 4.679 1.00 81.38 120 ALA A N 1
ATOM 881 C CA . ALA A 1 120 ? -18.461 -4.932 5.695 1.00 81.38 120 ALA A CA 1
ATOM 882 C C . ALA A 1 120 ? -17.537 -5.974 6.334 1.00 81.38 120 ALA A C 1
ATOM 884 O O . ALA A 1 120 ? -17.917 -7.131 6.537 1.00 81.38 120 ALA A O 1
ATOM 885 N N . SER A 1 121 ? -16.310 -5.562 6.612 1.00 73.12 121 SER A N 1
ATOM 886 C CA . SER A 1 121 ? -15.310 -6.405 7.243 1.00 73.12 121 SER A CA 1
ATOM 887 C C . SER A 1 121 ? -14.720 -5.683 8.441 1.00 73.12 121 SER A C 1
ATOM 889 O O . SER A 1 121 ? -14.334 -4.521 8.302 1.00 73.12 121 SER A O 1
ATOM 891 N N . ASP A 1 122 ? -14.588 -6.400 9.554 1.00 56.75 122 ASP A N 1
ATOM 892 C CA . ASP A 1 122 ? -13.889 -5.907 10.739 1.00 56.75 122 ASP A CA 1
ATOM 893 C C . ASP A 1 122 ? -12.408 -5.638 10.479 1.00 56.75 122 ASP A C 1
ATOM 895 O O . ASP A 1 122 ? -11.737 -6.363 9.688 1.00 56.75 122 ASP A O 1
#

Foldseek 3Di:
DDDDDDDDPDPDQDDDFFDKDKDFDDPCQVVLVCQQVVQPWDQKDKDWQFDDDPPTDTFKIKMFGRKGFPDWDWDPPDPTIMIITTIDGQKMKMWGWDADPVRHTDDIDIWMAGSNVSDTDD

Sequence (122 aa):
MLSSSGSGAGAGKVNLQPFQFMMPTSKASPKLFLAGASGQPLKTATLTCRQSGQKAREFLKITLSDVLVSSFGTSSDTSVPVDQLSLSYTKIVYEFTSQKADGSLDTIVKAGWDVKANKASD

Solvent-accessible surface area (backbone atoms only — not comparable to full-atom values): 7303 Å² total; per-residue (Å²): 136,92,85,87,89,82,78,83,84,75,86,75,77,83,84,80,73,60,54,70,52,75,44,72,65,51,92,58,48,68,56,51,47,48,29,31,75,68,65,47,71,38,68,64,48,74,52,76,44,61,48,89,66,97,75,64,42,76,35,38,36,38,42,32,29,58,24,33,43,74,44,75,48,77,46,68,92,51,102,61,46,32,33,42,40,29,35,40,59,38,31,42,34,42,38,37,34,53,70,43,96,89,72,46,77,48,73,74,46,72,54,25,38,26,63,79,77,70,39,82,32,134

pLDDT: mean 83.75, std 14.59, range [39.44, 95.69]

Secondary structure (DSSP, 8-state):
--------S--PPP-PPPEEEEEE--TTHHHHHHHHHHTPPEEEEEEEEE-SSSS--EEEEEEEEEEEEEEEEEE-SSSS-EEEEEEE-SEEEEEEEEEPTTS-EEEEEEEEEETTTTEEE-